Protein AF-A0A2E5SVK5-F1 (afdb_monomer_lite)

pLDDT: mean 70.3, std 9.92, range [38.22, 82.56]

Sequence (110 aa):
MAELKSNNSRQIALVLWLILTLNLVFIWSQFFPNLGEDFIVWLDNGLESIRVPLTIIEFIAIGTLFVDLVLRYDLISKKLRTLQVIGVGICVCGFIFKAFVFFLHSAYLS

Secondary structure (DSSP, 8-state):
-HHHHHHHHHHHHHHHHHHHHHHHHHHHHHH-TTS-HHHHHHHHHHHHTTHHHHHHHHHHHHHHHHHHHHHHTTTS-HHHHHHHHHHHHHHHHHHHHHHHHHHHHHHH--

Foldseek 3Di:
DVVVVVVVVVVLVVLLVVLLVVLVVVVCCVPPVPPCVPVSVVVCVVCVVVVVVVLVVSVVSLVVLVVCLVVCLVVDDPVVNVVSVVSSVVSVVSNVVVVVVVVVVVVVVD

Radius of gyration: 16.48 Å; chains: 1; bounding box: 36×28×49 Å

Structure (mmCIF, N/CA/C/O backbone):
data_AF-A0A2E5SVK5-F1
#
_entry.id   AF-A0A2E5SVK5-F1
#
loop_
_atom_site.group_PDB
_atom_site.id
_atom_site.type_symbol
_atom_site.label_atom_id
_atom_site.label_alt_id
_atom_site.label_comp_id
_atom_site.label_asym_id
_atom_site.label_entity_id
_atom_site.label_seq_id
_atom_site.pdbx_PDB_ins_code
_atom_site.Cartn_x
_atom_site.Cartn_y
_atom_site.Cartn_z
_atom_site.occupancy
_atom_site.B_iso_or_equiv
_atom_site.auth_seq_id
_atom_site.auth_comp_id
_atom_site.auth_asym_id
_atom_site.auth_atom_id
_atom_site.pdbx_PDB_model_num
ATOM 1 N N . MET A 1 1 ? -10.464 14.022 25.088 1.00 40.22 1 MET A N 1
ATOM 2 C CA . MET A 1 1 ? -9.761 12.807 24.597 1.00 40.22 1 MET A CA 1
ATOM 3 C C . MET A 1 1 ? -10.534 12.005 23.540 1.00 40.22 1 MET A C 1
ATOM 5 O O . MET A 1 1 ? -9.884 11.363 22.727 1.00 40.22 1 MET A O 1
ATOM 9 N N . ALA A 1 2 ? -11.874 12.043 23.485 1.00 43.94 2 ALA A N 1
ATOM 10 C CA . ALA A 1 2 ? -12.652 11.312 22.470 1.00 43.94 2 ALA A CA 1
ATOM 11 C C . ALA A 1 2 ? -12.475 11.839 21.026 1.00 43.94 2 ALA A C 1
ATOM 13 O O . ALA A 1 2 ? -12.490 11.054 20.080 1.00 43.94 2 ALA A O 1
ATOM 14 N N . GLU A 1 3 ? -12.229 13.142 20.852 1.00 38.22 3 GLU A N 1
ATOM 15 C CA . GLU A 1 3 ? -12.090 13.749 19.517 1.00 38.22 3 GLU A CA 1
ATOM 16 C C . GLU A 1 3 ? -10.794 13.356 18.786 1.00 38.22 3 GLU A C 1
ATOM 18 O O . GLU A 1 3 ? -10.811 13.131 17.577 1.00 38.22 3 GLU A O 1
ATOM 23 N N . LEU A 1 4 ? -9.695 13.136 19.520 1.00 44.84 4 LEU A N 1
ATOM 24 C CA . LEU A 1 4 ? -8.427 12.649 18.951 1.00 44.84 4 LEU A CA 1
ATOM 25 C C . LEU A 1 4 ? -8.547 11.213 18.403 1.00 44.84 4 LEU A C 1
ATOM 27 O O . LEU A 1 4 ? -7.947 10.878 17.385 1.00 44.84 4 LEU A O 1
ATOM 31 N N . LYS A 1 5 ? -9.375 10.363 19.030 1.00 46.16 5 LYS A N 1
ATOM 32 C CA . LYS A 1 5 ? -9.585 8.966 18.603 1.00 46.16 5 LYS A CA 1
ATOM 33 C C . LYS A 1 5 ? -10.390 8.868 17.296 1.00 46.16 5 LYS A C 1
ATOM 35 O O . LYS A 1 5 ? -10.149 7.969 16.484 1.00 46.16 5 LYS A O 1
ATOM 40 N N . SER A 1 6 ? -11.335 9.790 17.098 1.00 52.84 6 SER A N 1
ATOM 41 C CA . SER A 1 6 ? -12.177 9.889 15.898 1.00 52.84 6 SER A CA 1
ATOM 42 C C . SER A 1 6 ? -11.365 10.309 14.668 1.00 52.84 6 SER A C 1
ATOM 44 O O . SER A 1 6 ? -11.441 9.654 13.625 1.00 52.84 6 SER A O 1
ATOM 46 N N . ASN A 1 7 ? -10.521 11.338 14.808 1.00 58.38 7 ASN A N 1
ATOM 47 C CA . ASN A 1 7 ? -9.756 11.884 13.686 1.00 58.38 7 ASN A CA 1
ATOM 48 C C . ASN A 1 7 ? -8.728 10.879 13.130 1.00 58.38 7 ASN A C 1
ATOM 50 O O . ASN A 1 7 ? -8.672 10.662 11.921 1.00 58.38 7 ASN A O 1
ATOM 54 N N . ASN A 1 8 ? -8.010 10.163 14.003 1.00 63.47 8 ASN A N 1
ATOM 55 C CA . ASN A 1 8 ? -7.044 9.137 13.581 1.00 63.47 8 ASN A CA 1
ATOM 56 C C . ASN A 1 8 ? -7.714 7.982 12.825 1.00 63.47 8 ASN A C 1
ATOM 58 O O . ASN A 1 8 ? -7.173 7.468 11.853 1.00 63.47 8 ASN A O 1
ATOM 62 N N . SER A 1 9 ? -8.925 7.595 13.231 1.00 64.25 9 SER A N 1
ATOM 63 C CA . SER A 1 9 ? -9.660 6.514 12.564 1.00 64.25 9 SER A CA 1
ATOM 64 C C . SER A 1 9 ? -10.123 6.928 11.157 1.00 64.25 9 SER A C 1
ATOM 66 O O . SER A 1 9 ? -10.132 6.101 10.247 1.00 64.25 9 SER A O 1
ATOM 68 N N . ARG A 1 10 ? -10.443 8.216 10.949 1.00 67.75 10 ARG A N 1
ATOM 69 C CA . ARG A 1 10 ? -10.731 8.778 9.616 1.00 67.75 10 ARG A CA 1
ATOM 70 C C . ARG A 1 10 ? -9.480 8.864 8.744 1.00 67.75 10 ARG A C 1
ATOM 72 O O . ARG A 1 10 ? -9.565 8.559 7.561 1.00 67.75 10 ARG A O 1
ATOM 79 N N . GLN A 1 11 ? -8.333 9.231 9.313 1.00 72.25 11 GLN A N 1
ATOM 80 C CA . GLN A 1 11 ? -7.060 9.270 8.585 1.00 72.25 11 GLN A CA 1
ATOM 81 C C . GLN A 1 11 ? -6.629 7.875 8.116 1.00 72.25 11 GLN A C 1
ATOM 83 O O . GLN A 1 11 ? -6.281 7.713 6.951 1.00 72.25 11 GLN A O 1
ATOM 88 N N . ILE A 1 12 ? -6.749 6.854 8.970 1.00 69.06 12 ILE A N 1
ATOM 89 C CA . ILE A 1 12 ? -6.463 5.459 8.594 1.00 69.06 12 ILE A CA 1
ATOM 90 C C . ILE A 1 12 ? -7.403 4.999 7.472 1.00 69.06 12 ILE A C 1
ATOM 92 O O . ILE A 1 12 ? -6.952 4.400 6.501 1.00 69.06 12 ILE A O 1
ATOM 96 N N . ALA A 1 13 ? -8.698 5.321 7.556 1.00 73.00 13 ALA A N 1
ATOM 97 C CA . ALA A 1 13 ? -9.658 4.981 6.506 1.00 73.00 13 ALA A CA 1
ATOM 98 C C . ALA A 1 13 ? -9.359 5.688 5.171 1.00 73.00 13 ALA A C 1
ATOM 100 O O . ALA A 1 13 ? -9.524 5.076 4.119 1.00 73.00 13 ALA A O 1
ATOM 101 N N . LEU A 1 14 ? -8.900 6.944 5.209 1.00 76.56 14 LEU A N 1
ATOM 102 C CA . LEU A 1 14 ? -8.479 7.693 4.021 1.00 76.56 14 LEU A CA 1
ATOM 103 C C . LEU A 1 14 ? -7.233 7.083 3.380 1.00 76.56 14 LEU A C 1
ATOM 105 O O . LEU A 1 14 ? -7.218 6.880 2.171 1.00 76.56 14 LEU A O 1
ATOM 109 N N . VAL A 1 15 ? -6.218 6.751 4.180 1.00 72.88 15 VAL A N 1
ATOM 110 C CA . VAL A 1 15 ? -4.995 6.090 3.702 1.00 72.88 15 VAL A CA 1
ATOM 111 C C . VAL A 1 15 ? -5.327 4.727 3.091 1.00 72.88 15 VAL A C 1
ATOM 113 O O . VAL A 1 15 ? -4.858 4.415 1.999 1.00 72.88 15 VAL A O 1
ATOM 116 N N . LEU A 1 16 ? -6.208 3.957 3.737 1.00 69.06 16 LEU A N 1
ATOM 117 C CA . LEU A 1 16 ? -6.700 2.673 3.234 1.00 69.06 16 LEU A CA 1
ATOM 118 C C . LEU A 1 16 ? -7.405 2.838 1.886 1.00 69.06 16 LEU A C 1
ATOM 120 O O . LEU A 1 16 ? -7.067 2.135 0.940 1.00 69.06 16 LEU A O 1
ATOM 124 N N . TRP A 1 17 ? -8.323 3.799 1.766 1.00 73.94 17 TRP A N 1
ATOM 125 C CA . TRP A 1 17 ? -9.000 4.096 0.500 1.00 73.94 17 TRP A CA 1
ATOM 126 C C . TRP A 1 17 ? -8.038 4.541 -0.600 1.00 73.94 17 TRP A C 1
ATOM 128 O O . TRP A 1 17 ? -8.191 4.127 -1.747 1.00 73.94 17 TRP A O 1
ATOM 138 N N . LEU A 1 18 ? -7.038 5.352 -0.262 1.00 74.69 18 LEU A N 1
ATOM 139 C CA . LEU A 1 18 ? -6.062 5.872 -1.214 1.00 74.69 18 LEU A CA 1
ATOM 140 C C . LEU A 1 18 ? -5.182 4.743 -1.771 1.00 74.69 18 LEU A C 1
ATOM 142 O O . LEU A 1 18 ? -5.043 4.615 -2.986 1.00 74.69 18 LEU A O 1
ATOM 146 N N . ILE A 1 19 ? -4.669 3.867 -0.904 1.00 70.88 19 ILE A N 1
ATOM 147 C CA . ILE A 1 19 ? -3.868 2.696 -1.304 1.00 70.88 19 ILE A CA 1
ATOM 148 C C . ILE A 1 19 ? -4.710 1.691 -2.082 1.00 70.88 19 ILE A C 1
ATOM 150 O O . ILE A 1 19 ? -4.242 1.142 -3.075 1.00 70.88 19 ILE A O 1
ATOM 154 N N . LEU A 1 20 ? -5.952 1.460 -1.655 1.00 74.31 20 LEU A N 1
ATOM 155 C CA . LEU A 1 20 ? -6.862 0.546 -2.334 1.00 74.31 20 LEU A CA 1
ATOM 156 C C . LEU A 1 20 ? -7.194 1.055 -3.739 1.00 74.31 20 LEU A C 1
ATOM 158 O O . LEU A 1 20 ? -7.171 0.275 -4.684 1.00 74.31 20 LEU A O 1
ATOM 162 N N . THR A 1 21 ? -7.408 2.363 -3.896 1.00 74.50 21 THR A N 1
ATOM 163 C CA . THR A 1 21 ? -7.623 2.992 -5.207 1.00 74.50 21 THR A CA 1
ATOM 164 C C . THR A 1 21 ? -6.383 2.864 -6.092 1.00 74.50 21 THR A C 1
ATOM 166 O O . THR A 1 21 ? -6.515 2.485 -7.249 1.00 74.50 21 THR A O 1
ATOM 169 N N . LEU A 1 22 ? -5.176 3.093 -5.560 1.00 69.50 22 LEU A N 1
ATOM 170 C CA . LEU A 1 22 ? -3.924 2.912 -6.310 1.00 69.50 22 LEU A CA 1
ATOM 171 C C . LEU A 1 22 ? -3.701 1.456 -6.752 1.00 69.50 22 LEU A C 1
ATOM 173 O O . LEU A 1 22 ? -3.356 1.216 -7.910 1.00 69.50 22 LEU A O 1
ATOM 177 N N . ASN A 1 23 ? -3.937 0.484 -5.863 1.00 69.44 23 ASN A N 1
ATOM 178 C CA . ASN A 1 23 ? -3.855 -0.942 -6.200 1.00 69.44 23 ASN A CA 1
ATOM 179 C C . ASN A 1 23 ? -4.866 -1.308 -7.292 1.00 69.44 23 ASN A C 1
ATOM 181 O O . ASN A 1 23 ? -4.535 -2.018 -8.239 1.00 69.44 23 ASN A O 1
ATOM 185 N N . LEU A 1 24 ? -6.092 -0.797 -7.179 1.00 73.19 24 LEU A N 1
ATOM 186 C CA . LEU A 1 24 ? -7.177 -1.084 -8.111 1.00 73.19 24 LEU A CA 1
ATOM 187 C C . LEU A 1 24 ? -6.922 -0.452 -9.483 1.00 73.19 24 LEU A C 1
ATOM 189 O O . LEU A 1 24 ? -7.120 -1.127 -10.485 1.00 73.19 24 LEU A O 1
ATOM 193 N N . VAL A 1 25 ? -6.400 0.779 -9.539 1.00 70.00 25 VAL A N 1
ATOM 194 C CA . VAL A 1 25 ? -5.958 1.430 -10.786 1.00 70.00 25 VAL A CA 1
ATOM 195 C C . VAL A 1 25 ? -4.873 0.609 -11.482 1.00 70.00 25 VAL A C 1
ATOM 197 O O . VAL A 1 25 ? -4.934 0.428 -12.694 1.00 70.00 25 VAL A O 1
ATOM 200 N N . PHE A 1 26 ? -3.919 0.055 -10.732 1.00 67.31 26 PHE A N 1
ATOM 201 C CA . PHE A 1 26 ? -2.878 -0.789 -11.317 1.00 67.31 26 PHE A CA 1
ATOM 202 C C . PHE A 1 26 ? -3.417 -2.132 -11.828 1.00 67.31 26 PHE A C 1
ATOM 204 O O . PHE A 1 26 ? -3.072 -2.571 -12.921 1.00 67.31 26 PHE A O 1
ATOM 211 N N . ILE A 1 27 ? -4.283 -2.798 -11.058 1.00 68.31 27 ILE A N 1
ATOM 212 C CA . ILE A 1 27 ? -4.946 -4.032 -11.510 1.00 68.31 27 ILE A CA 1
ATOM 213 C C . ILE A 1 27 ? -5.775 -3.743 -12.765 1.00 68.31 27 ILE A C 1
ATOM 215 O O . ILE A 1 27 ? -5.758 -4.533 -13.707 1.00 68.31 27 ILE A O 1
ATOM 219 N N . TRP A 1 28 ? -6.457 -2.598 -12.801 1.00 64.88 28 TRP A N 1
ATOM 220 C CA . TRP A 1 28 ? -7.240 -2.156 -13.947 1.00 64.88 28 TRP A CA 1
ATOM 221 C C . TRP A 1 28 ? -6.370 -1.924 -15.184 1.00 64.88 28 TRP A C 1
ATOM 223 O O . TRP A 1 28 ? -6.723 -2.415 -16.253 1.00 64.88 28 TRP A O 1
ATOM 233 N N . SER A 1 29 ? -5.219 -1.254 -15.050 1.00 63.00 29 SER A N 1
ATOM 234 C CA . SER A 1 29 ? -4.303 -1.041 -16.180 1.00 63.00 29 SER A CA 1
ATOM 235 C C . SER A 1 29 ? -3.725 -2.354 -16.712 1.00 63.00 29 SER A C 1
ATOM 237 O O . SER A 1 29 ? -3.505 -2.480 -17.911 1.00 63.00 29 SER A O 1
ATOM 239 N N . GLN A 1 30 ? -3.509 -3.343 -15.840 1.00 64.75 30 GLN A N 1
ATOM 240 C CA . GLN A 1 30 ? -2.963 -4.644 -16.226 1.00 64.75 30 GLN A CA 1
ATOM 241 C C . GLN A 1 30 ? -4.008 -5.563 -16.886 1.00 64.75 30 GLN A C 1
ATOM 243 O O . GLN A 1 30 ? -3.677 -6.286 -17.823 1.00 64.75 30 GLN A O 1
ATOM 248 N N . PHE A 1 31 ? -5.254 -5.576 -16.394 1.00 61.66 31 PHE A N 1
ATOM 249 C CA . PHE A 1 31 ? -6.309 -6.483 -16.877 1.00 61.66 31 PHE A CA 1
ATOM 250 C C . PHE A 1 31 ? -7.164 -5.907 -18.011 1.00 61.66 31 PHE A C 1
ATOM 252 O O . PHE A 1 31 ? -7.679 -6.677 -18.822 1.00 61.66 31 PHE A O 1
ATOM 259 N N . PHE A 1 32 ? -7.325 -4.584 -18.085 1.00 60.22 32 PHE A N 1
ATOM 260 C CA . PHE A 1 32 ? -8.160 -3.917 -19.088 1.00 60.22 32 PHE A CA 1
ATOM 261 C C . PHE A 1 32 ? -7.351 -2.922 -19.936 1.00 60.22 32 PHE A C 1
ATOM 263 O O . PHE A 1 32 ? -7.656 -1.728 -19.930 1.00 60.22 32 PHE A O 1
ATOM 270 N N . PRO A 1 33 ? -6.362 -3.391 -20.723 1.00 57.66 33 PRO A N 1
ATOM 271 C CA . PRO A 1 33 ? -5.539 -2.515 -21.562 1.00 57.66 33 PRO A CA 1
ATOM 272 C C . PRO A 1 33 ? -6.348 -1.754 -22.632 1.00 57.66 33 PRO A C 1
ATOM 274 O O . PRO A 1 33 ? -5.898 -0.726 -23.117 1.00 57.66 33 PRO A O 1
ATOM 277 N N . ASN A 1 34 ? -7.560 -2.219 -22.963 1.00 57.84 34 ASN A N 1
ATOM 278 C CA . ASN A 1 34 ? -8.382 -1.712 -24.069 1.00 57.84 34 ASN A CA 1
ATOM 279 C C . ASN A 1 34 ? -9.520 -0.747 -23.656 1.00 57.84 34 ASN A C 1
ATOM 281 O O . ASN A 1 34 ? -10.296 -0.330 -24.511 1.00 57.84 34 ASN A O 1
ATOM 285 N N . LEU A 1 35 ? -9.698 -0.438 -22.359 1.00 52.47 35 LEU A N 1
ATOM 286 C CA . LEU A 1 35 ? -10.838 0.357 -21.839 1.00 52.47 35 LEU A CA 1
ATOM 287 C C . LEU A 1 35 ? -10.452 1.763 -21.340 1.00 52.47 35 LEU A C 1
ATOM 289 O O . LEU A 1 35 ? -11.092 2.307 -20.440 1.00 52.47 35 LEU A O 1
ATOM 293 N N . GLY A 1 36 ? -9.421 2.373 -21.924 1.00 54.03 36 GLY A N 1
ATOM 294 C CA . GLY A 1 36 ? -9.016 3.733 -21.563 1.00 54.03 36 GLY A CA 1
ATOM 295 C C . GLY A 1 36 ? -7.618 4.085 -22.041 1.00 54.03 36 GLY A C 1
ATOM 296 O O . GLY A 1 36 ? -6.809 4.516 -21.225 1.00 54.03 36 GLY A O 1
ATOM 297 N N . GLU A 1 37 ? -7.335 3.876 -23.328 1.00 57.56 37 GLU A N 1
ATOM 298 C CA . GLU A 1 37 ? -6.005 4.071 -23.925 1.00 57.56 37 GLU A CA 1
ATOM 299 C C . GLU A 1 37 ? -5.393 5.434 -23.555 1.00 57.56 37 GLU A C 1
ATOM 301 O O . GLU A 1 37 ? -4.268 5.477 -23.071 1.00 57.56 37 GLU A O 1
ATOM 306 N N . ASP A 1 38 ? -6.152 6.531 -23.628 1.00 60.75 38 ASP A N 1
ATOM 307 C CA . ASP A 1 38 ? -5.628 7.869 -23.311 1.00 60.75 38 ASP A CA 1
ATOM 308 C C . ASP A 1 38 ? -5.300 8.074 -21.823 1.00 60.75 38 ASP A C 1
ATOM 310 O O . ASP A 1 38 ? -4.279 8.671 -21.476 1.00 60.75 38 ASP A O 1
ATOM 314 N N . PHE A 1 39 ? -6.145 7.570 -20.916 1.00 58.31 39 PHE A N 1
ATOM 315 C CA . PHE A 1 39 ? -5.923 7.719 -19.475 1.00 58.31 39 PHE A CA 1
ATOM 316 C C . PHE A 1 39 ? -4.820 6.783 -18.982 1.00 58.31 39 PHE A C 1
ATOM 318 O O . PHE A 1 39 ? -4.005 7.184 -18.155 1.00 58.31 39 PHE A O 1
ATOM 325 N N . ILE A 1 40 ? -4.767 5.555 -19.507 1.00 58.62 40 ILE A N 1
ATOM 326 C CA . ILE A 1 40 ? -3.736 4.570 -19.174 1.00 58.62 40 ILE A CA 1
ATOM 327 C C . ILE A 1 40 ? -2.380 5.040 -19.701 1.00 58.62 40 ILE A C 1
ATOM 329 O O . ILE A 1 40 ? -1.422 5.004 -18.942 1.00 58.62 40 ILE A O 1
ATOM 333 N N . VAL A 1 41 ? -2.289 5.564 -20.928 1.00 63.69 41 VAL A N 1
ATOM 334 C CA . VAL A 1 41 ? -1.029 6.087 -21.491 1.00 63.69 41 VAL A CA 1
ATOM 335 C C . VAL A 1 41 ? -0.574 7.365 -20.779 1.00 63.69 41 VAL A C 1
ATOM 337 O O . VAL A 1 41 ? 0.616 7.524 -20.508 1.00 63.69 41 VAL A O 1
ATOM 340 N N . TRP A 1 42 ? -1.487 8.275 -20.423 1.00 66.25 42 TRP A N 1
ATOM 341 C CA . TRP A 1 42 ? -1.141 9.454 -19.617 1.00 66.25 42 TRP A CA 1
ATOM 342 C C . TRP A 1 42 ? -0.647 9.067 -18.217 1.00 66.25 42 TRP A C 1
ATOM 344 O O . TRP A 1 42 ? 0.352 9.605 -17.734 1.00 66.25 42 TRP A O 1
ATOM 354 N N . LEU A 1 43 ? -1.320 8.105 -17.581 1.00 63.69 43 LEU A N 1
ATOM 355 C CA . LEU A 1 43 ? -0.963 7.619 -16.254 1.00 63.69 43 LEU A CA 1
ATOM 356 C C . LEU A 1 43 ? 0.344 6.828 -16.283 1.00 63.69 43 LEU A C 1
ATOM 358 O O . LEU A 1 43 ? 1.147 7.017 -15.382 1.00 63.69 43 LEU A O 1
ATOM 362 N N . ASP A 1 44 ? 0.594 6.011 -17.306 1.00 65.31 44 ASP A N 1
ATOM 363 C CA . ASP A 1 44 ? 1.818 5.214 -17.444 1.00 65.31 44 ASP A CA 1
ATOM 364 C C . ASP A 1 44 ? 3.040 6.102 -17.717 1.00 65.31 44 ASP A C 1
ATOM 366 O O . ASP A 1 44 ? 4.047 5.958 -17.027 1.00 65.31 44 ASP A O 1
ATOM 370 N N . ASN A 1 45 ? 2.918 7.111 -18.593 1.00 66.50 45 ASN A N 1
ATOM 371 C CA . ASN A 1 45 ? 3.965 8.120 -18.820 1.00 66.50 45 ASN A CA 1
ATOM 372 C C . ASN A 1 45 ? 4.247 8.964 -17.564 1.00 66.50 45 ASN A C 1
ATOM 374 O O .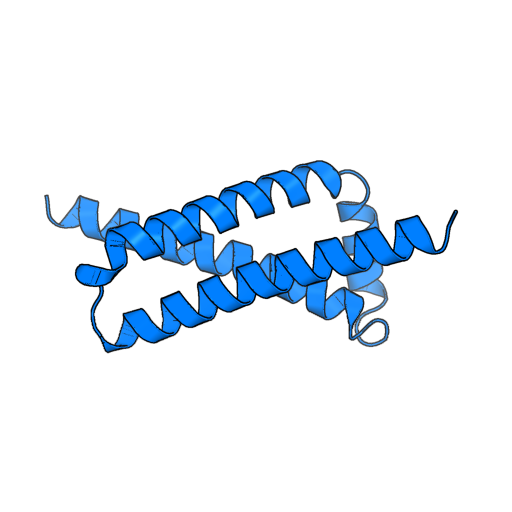 ASN A 1 45 ? 5.396 9.279 -17.255 1.00 66.50 45 ASN A O 1
ATOM 378 N N . GLY A 1 46 ? 3.201 9.334 -16.816 1.00 64.12 46 GLY A N 1
ATOM 379 C CA . GLY A 1 46 ? 3.345 10.049 -15.546 1.00 64.12 46 GLY A CA 1
ATOM 380 C C . GLY A 1 46 ? 3.927 9.173 -14.432 1.00 64.12 46 GLY A C 1
ATOM 381 O O . GLY A 1 46 ? 4.702 9.658 -13.606 1.00 64.12 46 GLY A O 1
ATOM 382 N N . LEU A 1 47 ? 3.582 7.881 -14.410 1.00 64.38 47 LEU A N 1
ATOM 383 C CA . LEU A 1 47 ? 4.070 6.925 -13.421 1.00 64.38 47 LEU A CA 1
ATOM 384 C C . LEU A 1 47 ? 5.465 6.418 -13.731 1.00 64.38 47 LEU A C 1
ATOM 386 O O . LEU A 1 47 ? 6.133 6.031 -12.784 1.00 64.38 47 LEU A O 1
ATOM 390 N N . GLU A 1 48 ? 5.934 6.395 -14.976 1.00 67.44 48 GLU A N 1
ATOM 391 C CA . GLU A 1 48 ? 7.214 5.770 -15.325 1.00 67.44 48 GLU A CA 1
ATOM 392 C C . GLU A 1 48 ? 8.371 6.330 -14.486 1.00 67.44 48 GLU A C 1
ATOM 394 O O . GLU A 1 48 ? 9.128 5.575 -13.873 1.00 67.44 48 GLU A O 1
ATOM 399 N N . SER A 1 49 ? 8.412 7.656 -14.327 1.00 68.88 49 SER A N 1
ATOM 400 C CA . SER A 1 49 ? 9.440 8.343 -13.540 1.00 68.88 49 SER A CA 1
ATOM 401 C C . SER A 1 49 ? 9.283 8.182 -12.022 1.00 68.88 49 SER A C 1
ATOM 403 O O . SER A 1 49 ? 10.252 8.383 -11.289 1.00 68.88 49 SER A O 1
ATOM 405 N N . ILE A 1 50 ? 8.090 7.840 -11.527 1.00 68.75 50 ILE A N 1
ATOM 406 C CA . ILE A 1 50 ? 7.803 7.689 -10.090 1.00 68.75 50 ILE A CA 1
ATOM 407 C C . ILE A 1 50 ? 7.440 6.254 -9.696 1.00 68.75 50 ILE A C 1
ATOM 409 O O . ILE A 1 50 ? 7.135 6.001 -8.535 1.00 68.75 50 ILE A O 1
ATOM 413 N N . ARG A 1 51 ? 7.501 5.290 -10.618 1.00 70.75 51 ARG A N 1
ATOM 414 C CA . ARG A 1 51 ? 7.029 3.912 -10.421 1.00 70.75 51 ARG A CA 1
ATOM 415 C C . ARG A 1 51 ? 7.754 3.248 -9.262 1.00 70.75 51 ARG A C 1
ATOM 417 O O . ARG A 1 51 ? 7.128 2.637 -8.398 1.00 70.75 51 ARG A O 1
ATOM 424 N N . VAL A 1 52 ? 9.074 3.414 -9.223 1.00 71.81 52 VAL A N 1
ATOM 425 C CA . VAL A 1 52 ? 9.941 2.874 -8.171 1.00 71.81 52 VAL A CA 1
ATOM 426 C C . VAL A 1 52 ? 9.611 3.488 -6.804 1.00 71.81 52 VAL A C 1
ATOM 428 O O . VAL A 1 52 ? 9.242 2.727 -5.907 1.00 71.81 52 VAL A O 1
ATOM 431 N N . PRO A 1 53 ? 9.659 4.825 -6.604 1.00 72.25 53 PRO A N 1
ATOM 432 C CA . PRO A 1 53 ? 9.313 5.404 -5.307 1.00 72.25 53 PRO A CA 1
ATOM 433 C C . PRO A 1 53 ? 7.851 5.151 -4.909 1.00 72.25 53 PRO A C 1
ATOM 435 O O . PRO A 1 53 ? 7.584 4.905 -3.735 1.00 72.25 53 PRO A O 1
ATOM 438 N N . LEU A 1 54 ? 6.913 5.128 -5.862 1.00 74.62 54 LEU A N 1
ATOM 439 C CA . LEU A 1 54 ? 5.504 4.823 -5.602 1.00 74.62 54 LEU A CA 1
ATOM 440 C C . LEU A 1 54 ? 5.325 3.393 -5.078 1.00 74.62 54 LEU A C 1
ATOM 442 O O . LEU A 1 54 ? 4.604 3.190 -4.107 1.00 74.62 54 LEU A O 1
ATOM 446 N N . THR A 1 55 ? 6.037 2.422 -5.656 1.00 74.81 55 THR A N 1
ATOM 447 C CA . THR A 1 55 ? 6.007 1.020 -5.207 1.00 74.81 55 THR A CA 1
ATOM 448 C C . THR A 1 55 ? 6.571 0.869 -3.791 1.00 74.81 55 THR A C 1
ATOM 450 O O . THR A 1 55 ? 6.030 0.111 -2.987 1.00 74.81 55 THR A O 1
ATOM 453 N N . ILE A 1 56 ? 7.627 1.618 -3.447 1.00 78.12 56 ILE A N 1
ATOM 454 C CA . ILE A 1 56 ? 8.200 1.623 -2.089 1.00 78.12 56 ILE A CA 1
ATOM 455 C C . ILE A 1 56 ? 7.200 2.209 -1.086 1.00 78.12 56 ILE A C 1
ATOM 457 O O . ILE A 1 56 ? 6.976 1.626 -0.023 1.00 78.12 56 ILE A O 1
ATOM 461 N N . ILE A 1 57 ? 6.577 3.343 -1.420 1.00 79.56 57 ILE A N 1
ATOM 462 C CA . ILE A 1 57 ? 5.556 3.971 -0.572 1.00 79.56 57 ILE A CA 1
ATOM 463 C C . ILE A 1 57 ? 4.376 3.018 -0.381 1.00 79.56 57 ILE A C 1
ATOM 465 O O . ILE A 1 57 ? 3.921 2.830 0.743 1.00 79.56 57 ILE A O 1
ATOM 469 N N . GLU A 1 58 ? 3.912 2.378 -1.451 1.00 76.69 58 GLU A N 1
ATOM 470 C CA . GLU A 1 58 ? 2.823 1.404 -1.416 1.00 76.69 58 GLU A CA 1
ATOM 471 C C . GLU A 1 58 ? 3.167 0.206 -0.523 1.00 76.69 58 GLU A C 1
ATOM 473 O O . GLU A 1 58 ? 2.347 -0.187 0.305 1.00 76.69 58 GLU A O 1
ATOM 478 N N . PHE A 1 59 ? 4.396 -0.312 -0.594 1.00 80.56 59 PHE A N 1
ATOM 479 C CA . PHE A 1 59 ? 4.865 -1.381 0.289 1.00 80.56 59 PHE A CA 1
ATOM 480 C C . PHE A 1 59 ? 4.832 -0.974 1.770 1.00 80.56 59 PHE A C 1
ATOM 482 O O . PHE A 1 59 ? 4.265 -1.688 2.601 1.00 80.56 59 PHE A O 1
ATOM 489 N N . ILE A 1 60 ? 5.386 0.196 2.105 1.00 81.94 60 ILE A N 1
ATOM 490 C CA . ILE A 1 60 ? 5.382 0.726 3.480 1.00 81.94 60 ILE A CA 1
ATOM 491 C C . ILE A 1 60 ? 3.947 0.936 3.964 1.00 81.94 60 ILE A C 1
ATOM 493 O O . ILE A 1 60 ? 3.612 0.621 5.109 1.00 81.94 60 ILE A O 1
ATOM 497 N N . ALA A 1 61 ? 3.087 1.456 3.096 1.00 78.94 61 ALA A N 1
ATOM 498 C CA . ALA A 1 61 ? 1.719 1.776 3.440 1.00 78.94 61 ALA A CA 1
ATOM 499 C C . ALA A 1 61 ? 0.876 0.510 3.663 1.00 78.94 61 ALA A C 1
ATOM 501 O O . ALA A 1 61 ? 0.159 0.439 4.660 1.00 78.94 61 ALA A O 1
ATOM 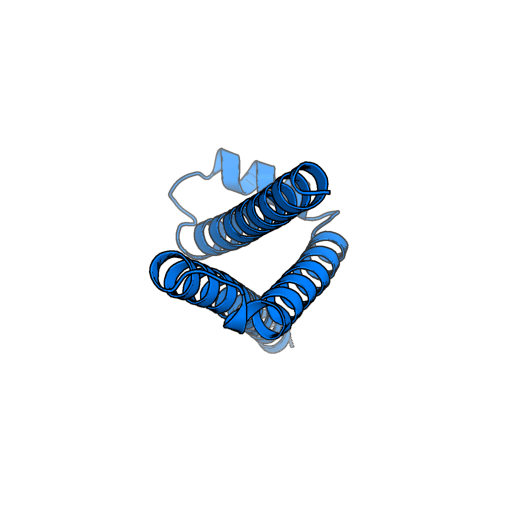502 N N . ILE A 1 62 ? 1.026 -0.521 2.821 1.00 81.06 62 ILE A N 1
ATOM 503 C CA . ILE A 1 62 ? 0.399 -1.840 3.014 1.00 81.06 62 ILE A CA 1
ATOM 504 C C . ILE A 1 62 ? 0.905 -2.491 4.301 1.00 81.06 62 ILE A C 1
ATOM 506 O O . ILE A 1 62 ? 0.097 -2.983 5.087 1.00 81.06 62 ILE A O 1
ATOM 510 N N . GLY A 1 63 ? 2.217 -2.457 4.554 1.00 81.50 63 GLY A N 1
ATOM 511 C CA . GLY A 1 63 ? 2.803 -2.998 5.781 1.00 81.50 63 GLY A CA 1
ATOM 512 C C . GLY A 1 63 ? 2.268 -2.303 7.033 1.00 81.50 63 GLY A C 1
ATOM 513 O O . GLY A 1 63 ? 1.872 -2.962 7.991 1.00 81.50 63 GLY A O 1
ATOM 514 N N . THR A 1 64 ? 2.167 -0.975 6.998 1.00 82.31 64 THR A N 1
ATOM 515 C CA . THR A 1 64 ? 1.617 -0.179 8.104 1.00 82.31 64 THR A CA 1
ATOM 516 C C . THR A 1 64 ? 0.141 -0.498 8.330 1.00 82.31 64 THR A C 1
ATOM 518 O O . THR A 1 64 ? -0.275 -0.672 9.471 1.00 82.31 64 THR A O 1
ATOM 521 N N . LEU A 1 65 ? -0.646 -0.641 7.261 1.00 78.81 65 LEU A N 1
ATOM 522 C CA . LEU A 1 65 ? -2.058 -1.025 7.339 1.00 78.81 65 LEU A CA 1
ATOM 523 C C . LEU A 1 65 ? -2.264 -2.438 7.866 1.00 78.81 65 LEU A C 1
ATOM 525 O O . LEU A 1 65 ? -3.197 -2.681 8.626 1.00 78.81 65 LEU A O 1
ATOM 529 N N . PHE A 1 66 ? -1.390 -3.361 7.483 1.00 82.19 66 PHE A N 1
ATOM 530 C CA . PHE A 1 66 ? -1.412 -4.720 7.994 1.00 82.19 66 PHE A CA 1
ATOM 531 C C . PHE A 1 66 ? -1.088 -4.753 9.490 1.00 82.19 66 PHE A C 1
ATOM 533 O O . PHE A 1 66 ? -1.827 -5.363 10.260 1.00 82.19 66 PHE A O 1
ATOM 540 N N . VAL A 1 67 ? -0.039 -4.049 9.924 1.00 81.62 67 VAL A N 1
ATOM 541 C CA . VAL A 1 67 ? 0.326 -3.951 11.346 1.00 81.62 67 VAL A CA 1
ATOM 542 C C . VAL A 1 67 ? -0.770 -3.245 12.150 1.00 81.62 67 VAL A C 1
ATOM 544 O O . VAL A 1 67 ? -1.144 -3.741 13.212 1.00 81.62 67 VAL A O 1
ATOM 547 N N . ASP A 1 68 ? -1.333 -2.143 11.645 1.00 80.25 68 ASP A N 1
ATOM 548 C CA . ASP A 1 68 ? -2.454 -1.441 12.288 1.00 80.25 68 ASP A CA 1
ATOM 549 C C . ASP A 1 68 ? -3.670 -2.362 12.431 1.00 80.25 68 ASP A C 1
ATOM 551 O O . ASP A 1 68 ? -4.247 -2.458 13.514 1.00 80.25 68 ASP A O 1
ATOM 555 N N . LEU A 1 69 ? -4.005 -3.124 11.385 1.00 78.19 69 LEU A N 1
ATOM 556 C CA . LEU A 1 69 ? -5.091 -4.097 11.426 1.00 78.19 69 LEU A CA 1
ATOM 557 C C . LEU A 1 69 ? -4.838 -5.185 12.476 1.00 78.19 69 LEU A C 1
ATOM 559 O O . LEU A 1 69 ? -5.753 -5.502 13.231 1.00 78.19 69 LEU A O 1
ATOM 563 N N . VAL A 1 70 ? -3.627 -5.748 12.537 1.00 81.69 70 VAL A N 1
ATOM 564 C CA . VAL A 1 70 ? -3.267 -6.805 13.498 1.00 81.69 70 VAL A CA 1
ATOM 565 C C . VAL A 1 70 ? -3.329 -6.281 14.933 1.00 81.69 70 VAL A C 1
ATOM 567 O O . VAL A 1 70 ? -3.935 -6.922 15.791 1.00 81.69 70 VAL A O 1
ATOM 570 N N . LEU A 1 71 ? -2.763 -5.101 15.197 1.00 82.56 71 LEU A N 1
ATOM 571 C CA . LEU A 1 71 ? -2.745 -4.497 16.533 1.00 82.56 71 LEU A CA 1
ATOM 572 C C . LEU A 1 71 ? -4.133 -4.037 16.989 1.00 82.56 71 LEU A C 1
ATOM 574 O O . LEU A 1 71 ? -4.465 -4.118 18.171 1.00 82.56 71 LEU A O 1
ATOM 578 N N . ARG A 1 72 ? -4.954 -3.538 16.063 1.00 78.06 72 ARG A N 1
ATOM 579 C CA . ARG A 1 72 ? -6.272 -2.965 16.361 1.00 78.06 72 ARG A CA 1
ATOM 580 C C . ARG A 1 72 ? -7.420 -3.951 16.156 1.00 78.06 72 ARG A C 1
ATOM 582 O O . ARG A 1 72 ? -8.573 -3.577 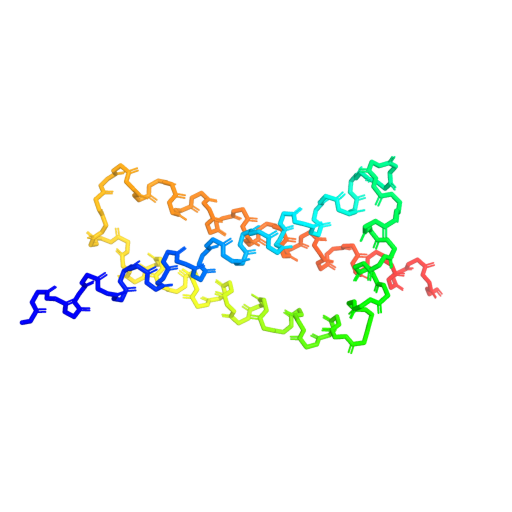16.372 1.00 78.06 72 ARG A O 1
ATOM 589 N N . TYR A 1 73 ? -7.122 -5.200 15.796 1.00 73.25 73 TYR A N 1
ATOM 590 C CA . TYR A 1 73 ? -8.100 -6.233 15.444 1.00 73.25 73 TYR A CA 1
ATOM 591 C C . TYR A 1 73 ? -9.184 -6.440 16.512 1.00 73.25 73 TYR A C 1
ATOM 593 O O . TYR A 1 73 ? -10.357 -6.635 16.184 1.00 73.25 73 TYR A O 1
ATOM 601 N N 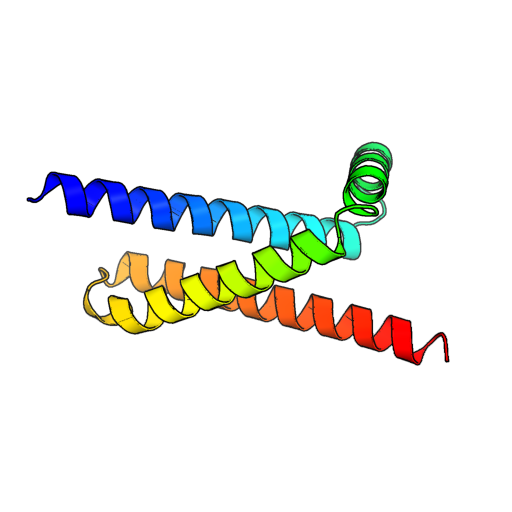. ASP A 1 74 ? -8.800 -6.363 17.788 1.00 70.69 74 ASP A N 1
ATOM 602 C CA . ASP A 1 74 ? -9.698 -6.601 18.925 1.00 70.69 74 ASP A CA 1
ATOM 603 C C . ASP A 1 74 ? -10.547 -5.366 19.297 1.00 70.69 74 ASP A C 1
ATOM 605 O O . ASP A 1 74 ? -11.624 -5.470 19.877 1.00 70.69 74 ASP A O 1
ATOM 609 N N . LEU A 1 75 ? -10.105 -4.169 18.892 1.00 71.81 75 LEU A N 1
ATOM 610 C CA . LEU A 1 75 ? -10.770 -2.888 19.168 1.00 71.81 75 LEU A CA 1
ATOM 611 C C . LEU A 1 75 ? -11.816 -2.500 18.108 1.00 71.81 75 LEU A C 1
ATOM 613 O O . LEU A 1 75 ? -12.539 -1.515 18.291 1.00 71.81 75 LEU A O 1
ATOM 617 N N . ILE A 1 76 ? -11.886 -3.230 16.992 1.00 70.19 76 ILE A N 1
ATOM 618 C CA . ILE A 1 76 ? -12.766 -2.929 15.858 1.00 70.19 76 ILE A CA 1
ATOM 619 C C . ILE A 1 76 ? -14.098 -3.684 15.983 1.00 70.19 76 ILE A C 1
ATOM 621 O O . ILE A 1 76 ? -14.159 -4.889 16.225 1.00 70.19 76 ILE A O 1
ATOM 625 N N . SER A 1 77 ? -15.202 -2.974 15.747 1.00 71.44 77 SER A N 1
ATOM 626 C CA . SER A 1 77 ? -16.562 -3.520 15.749 1.00 71.44 77 SER A CA 1
ATOM 627 C C . SER A 1 77 ? -16.727 -4.654 14.722 1.00 71.44 77 SER A C 1
ATOM 629 O O . SER A 1 77 ? -16.362 -4.502 13.555 1.00 71.44 77 SER A O 1
ATOM 631 N N . LYS A 1 78 ? -17.362 -5.771 15.124 1.00 70.69 78 LYS A N 1
ATOM 632 C CA . LYS A 1 78 ? -17.507 -7.019 14.330 1.00 70.69 78 LYS A CA 1
ATOM 633 C C . LYS A 1 78 ? -17.896 -6.820 12.855 1.00 70.69 78 LYS A C 1
ATOM 635 O O . LYS A 1 78 ? -17.400 -7.556 12.012 1.00 70.69 78 LYS A O 1
ATOM 640 N N . LYS A 1 79 ? -18.763 -5.848 12.538 1.00 69.12 79 LYS A N 1
ATOM 641 C CA . LYS A 1 79 ? -19.230 -5.574 11.162 1.00 69.12 79 LYS A CA 1
ATOM 642 C C . LYS A 1 79 ? -18.180 -4.877 10.282 1.00 69.12 79 LYS A C 1
ATOM 644 O O . LYS A 1 79 ? -18.076 -5.196 9.105 1.00 69.12 79 LYS A O 1
ATOM 649 N N . LEU A 1 80 ? -17.407 -3.943 10.842 1.00 70.06 80 LEU A N 1
ATOM 650 C CA . LEU A 1 80 ? -16.360 -3.207 10.116 1.00 70.06 80 LEU A CA 1
ATOM 651 C C . LEU A 1 80 ? -15.042 -3.985 10.060 1.00 70.06 80 LEU A C 1
ATOM 653 O O . LEU A 1 80 ? -14.276 -3.821 9.114 1.00 70.06 80 LEU A O 1
ATOM 657 N N . ARG A 1 81 ? -14.820 -4.883 11.027 1.00 71.94 81 ARG A N 1
ATOM 658 C CA . ARG A 1 81 ? -13.641 -5.751 11.092 1.00 71.94 81 ARG A CA 1
ATOM 659 C C . ARG A 1 81 ? -13.482 -6.583 9.829 1.00 71.94 81 ARG A C 1
ATOM 661 O O . ARG A 1 81 ? -12.424 -6.565 9.217 1.00 71.94 81 ARG A O 1
ATOM 668 N N . THR A 1 82 ? -14.543 -7.267 9.408 1.00 74.81 82 THR A N 1
ATOM 669 C CA . THR A 1 82 ? -14.497 -8.135 8.226 1.00 74.81 82 THR A CA 1
ATOM 670 C C . THR A 1 82 ? -14.178 -7.344 6.957 1.00 74.81 82 THR A C 1
ATOM 672 O O . THR A 1 82 ? -13.369 -7.793 6.154 1.00 74.81 82 THR A O 1
ATOM 675 N N . LEU A 1 83 ? -14.740 -6.138 6.803 1.00 74.62 83 LEU A N 1
ATOM 676 C CA . LEU A 1 83 ? -14.457 -5.274 5.653 1.00 74.62 83 LEU A CA 1
ATOM 677 C C . LEU A 1 83 ? -13.004 -4.787 5.632 1.00 74.62 83 LEU A C 1
ATOM 679 O O . LEU A 1 83 ? -12.375 -4.824 4.580 1.00 74.62 83 LEU A O 1
ATOM 683 N N . GLN A 1 84 ? -12.453 -4.372 6.776 1.00 74.75 84 GLN A N 1
ATOM 684 C CA . GLN A 1 84 ? -11.054 -3.938 6.844 1.00 74.75 84 GLN A CA 1
ATOM 685 C C . GLN A 1 84 ? -10.078 -5.093 6.609 1.00 74.75 84 GLN A C 1
ATOM 687 O O . GLN A 1 84 ? -9.106 -4.917 5.883 1.00 74.75 84 GLN A O 1
ATOM 692 N N . VAL A 1 85 ? -10.360 -6.280 7.154 1.00 81.06 85 VAL A N 1
ATOM 693 C CA . VAL A 1 85 ? -9.539 -7.479 6.921 1.00 81.06 85 VAL A CA 1
ATOM 694 C C . VAL A 1 85 ? -9.529 -7.854 5.442 1.00 81.06 85 VAL A C 1
ATOM 696 O O . VAL A 1 85 ? -8.461 -8.095 4.886 1.00 81.06 85 VAL A O 1
ATOM 699 N N . ILE A 1 86 ? -10.695 -7.855 4.791 1.00 80.12 86 ILE A N 1
ATOM 700 C CA . ILE A 1 86 ? -10.799 -8.134 3.354 1.00 80.12 86 ILE A CA 1
ATOM 701 C C . ILE A 1 86 ? -10.061 -7.063 2.544 1.00 80.12 86 ILE A C 1
ATOM 703 O O . ILE A 1 86 ? -9.292 -7.409 1.655 1.00 80.12 86 ILE A O 1
ATOM 707 N N . GLY A 1 87 ? -10.242 -5.779 2.867 1.00 77.88 87 GLY A N 1
ATOM 708 C CA . GLY A 1 87 ? -9.577 -4.679 2.164 1.00 77.88 87 GLY A CA 1
ATOM 709 C C . GLY A 1 87 ? -8.053 -4.761 2.245 1.00 77.88 87 GLY A C 1
ATOM 710 O O . GLY A 1 87 ? -7.379 -4.698 1.221 1.00 77.88 87 GLY A O 1
ATOM 711 N N . VAL A 1 88 ? -7.504 -4.981 3.444 1.00 80.81 88 VAL A N 1
ATOM 712 C CA . VAL A 1 88 ? -6.057 -5.173 3.628 1.00 80.81 88 VAL A CA 1
ATOM 713 C C . VAL A 1 88 ? -5.581 -6.432 2.905 1.00 80.81 88 VAL A C 1
ATOM 715 O O . VAL A 1 88 ? -4.569 -6.379 2.214 1.00 80.81 88 VAL A O 1
ATOM 718 N N . GLY A 1 89 ? -6.318 -7.543 3.003 1.00 79.12 89 GLY A N 1
ATOM 719 C CA . GLY A 1 89 ? -5.985 -8.787 2.306 1.00 79.12 89 GLY A CA 1
ATOM 720 C C . GLY A 1 89 ? -5.915 -8.615 0.787 1.00 79.12 89 GLY A C 1
ATOM 721 O O . GLY A 1 89 ? -4.964 -9.081 0.164 1.00 79.12 89 GLY A O 1
ATOM 722 N N . ILE A 1 90 ? -6.863 -7.882 0.198 1.00 80.56 90 ILE A N 1
ATOM 723 C CA . ILE A 1 90 ? -6.849 -7.542 -1.231 1.00 80.56 90 ILE A CA 1
ATOM 724 C C . ILE A 1 90 ? -5.613 -6.704 -1.577 1.00 80.56 90 ILE A C 1
ATOM 726 O O . ILE A 1 90 ? -4.961 -7.001 -2.574 1.00 80.56 90 ILE A O 1
ATOM 730 N N . CYS A 1 91 ? -5.241 -5.715 -0.756 1.00 77.62 91 CYS A N 1
ATOM 731 C CA . CYS A 1 91 ? -4.031 -4.918 -0.985 1.00 77.62 91 CYS A CA 1
ATOM 732 C C . CYS A 1 91 ? -2.751 -5.770 -0.941 1.00 77.62 91 CYS A C 1
ATOM 734 O O . CYS A 1 91 ? -1.880 -5.606 -1.794 1.00 77.62 91 CYS A O 1
ATOM 736 N N . VAL A 1 92 ? -2.637 -6.706 0.010 1.00 80.50 92 VAL A N 1
ATOM 737 C CA . VAL A 1 92 ? -1.487 -7.628 0.072 1.00 80.50 92 VAL A CA 1
ATOM 738 C C . VAL A 1 92 ? -1.452 -8.530 -1.165 1.00 80.50 92 VAL A C 1
ATOM 740 O O . VAL A 1 92 ? -0.405 -8.655 -1.799 1.00 80.50 92 VAL A O 1
ATOM 743 N N . CYS A 1 93 ? -2.587 -9.118 -1.551 1.00 81.75 93 CYS A N 1
ATOM 744 C CA . CYS A 1 93 ? -2.682 -9.943 -2.758 1.00 81.75 93 CYS A CA 1
ATOM 745 C C . CYS A 1 93 ? -2.326 -9.156 -4.029 1.00 81.75 93 CYS A C 1
ATOM 747 O O . CYS A 1 93 ? -1.590 -9.668 -4.869 1.00 81.75 93 CYS A O 1
ATOM 749 N N . GLY A 1 94 ? -2.800 -7.913 -4.159 1.00 79.12 94 GLY A N 1
ATOM 750 C CA . GLY A 1 94 ? -2.484 -7.028 -5.284 1.00 79.12 94 GLY A CA 1
ATOM 751 C C . GLY A 1 94 ? -0.994 -6.699 -5.373 1.00 79.12 94 GLY A C 1
ATOM 752 O O . GLY A 1 94 ? -0.404 -6.778 -6.451 1.00 79.12 94 GLY A O 1
ATOM 753 N N . PHE A 1 95 ? -0.345 -6.444 -4.234 1.00 79.25 95 PHE A N 1
ATOM 754 C CA . PHE A 1 95 ? 1.101 -6.223 -4.185 1.00 79.25 95 PHE A CA 1
ATOM 755 C C . PHE A 1 95 ? 1.906 -7.476 -4.558 1.00 79.25 95 PHE A C 1
ATOM 757 O O . PHE A 1 95 ? 2.861 -7.391 -5.331 1.00 79.25 95 PHE A O 1
ATOM 764 N N . ILE A 1 96 ? 1.503 -8.654 -4.070 1.00 81.50 96 ILE A N 1
ATOM 765 C CA . ILE A 1 96 ? 2.129 -9.931 -4.449 1.00 81.50 96 ILE A CA 1
ATOM 766 C C . ILE A 1 96 ? 1.965 -10.184 -5.952 1.00 81.50 96 ILE A C 1
ATOM 768 O O . ILE A 1 96 ? 2.915 -10.603 -6.608 1.00 81.50 96 ILE A O 1
ATOM 772 N N . PHE A 1 97 ? 0.795 -9.886 -6.518 1.00 80.62 97 PHE A N 1
ATOM 773 C CA . PHE A 1 97 ? 0.558 -9.999 -7.955 1.00 80.62 97 PHE A CA 1
ATOM 774 C C . PHE A 1 97 ? 1.457 -9.050 -8.763 1.00 80.62 97 PHE A C 1
ATOM 776 O O . PHE A 1 97 ? 2.078 -9.479 -9.733 1.00 80.62 97 PHE A O 1
ATOM 783 N N . LYS A 1 98 ? 1.618 -7.794 -8.323 1.00 74.69 98 LYS A N 1
ATOM 784 C CA . LYS A 1 98 ? 2.604 -6.839 -8.869 1.00 74.69 98 LYS A CA 1
ATOM 785 C C . LYS A 1 98 ? 4.016 -7.420 -8.879 1.00 74.69 98 LYS A C 1
ATOM 787 O O . LYS A 1 98 ? 4.689 -7.389 -9.908 1.00 74.69 98 LYS A O 1
ATOM 792 N N . ALA A 1 99 ? 4.452 -7.959 -7.741 1.00 77.00 99 ALA A N 1
ATOM 793 C CA . ALA A 1 99 ? 5.772 -8.563 -7.599 1.00 77.00 99 ALA A CA 1
ATOM 794 C C . ALA A 1 99 ? 5.939 -9.779 -8.524 1.00 77.00 99 ALA A C 1
ATOM 796 O O . ALA A 1 99 ? 6.988 -9.942 -9.142 1.00 77.00 99 ALA A O 1
ATOM 797 N N . PHE A 1 100 ? 4.892 -10.592 -8.673 1.00 81.06 100 PHE A N 1
ATOM 798 C CA . PHE A 1 100 ? 4.874 -11.735 -9.580 1.00 81.06 100 PHE A CA 1
ATOM 799 C C . PHE A 1 100 ? 4.987 -11.315 -11.052 1.00 81.06 100 PHE A C 1
ATOM 801 O O . PHE A 1 100 ? 5.790 -11.885 -11.786 1.00 81.06 100 PHE A O 1
ATOM 808 N N . VAL A 1 101 ? 4.248 -10.287 -11.480 1.00 78.25 101 VAL A N 1
ATOM 809 C CA . VAL A 1 101 ? 4.345 -9.730 -12.842 1.00 78.25 101 VAL A CA 1
ATOM 810 C C . VAL A 1 101 ? 5.735 -9.151 -13.101 1.00 78.25 101 VAL A C 1
ATOM 812 O O . VAL A 1 101 ? 6.314 -9.409 -14.153 1.00 78.25 101 VAL A O 1
ATOM 815 N N . PHE A 1 102 ? 6.301 -8.416 -12.141 1.00 75.31 102 PHE A N 1
ATOM 816 C CA . PHE A 1 102 ? 7.668 -7.902 -12.244 1.00 75.31 102 PHE A CA 1
ATOM 817 C C . PHE A 1 102 ? 8.690 -9.037 -12.386 1.00 75.31 102 PHE A C 1
ATOM 819 O O . PHE A 1 102 ? 9.579 -8.974 -13.234 1.00 75.31 102 PHE A O 1
ATOM 826 N N . PHE A 1 103 ? 8.535 -10.102 -11.596 1.00 77.44 103 PHE A N 1
ATOM 827 C CA . PHE A 1 103 ? 9.397 -11.276 -11.674 1.00 77.44 103 PHE A CA 1
ATOM 828 C C . PHE A 1 103 ? 9.267 -11.994 -13.022 1.00 77.44 103 PHE A C 1
ATOM 830 O O . PHE A 1 103 ? 10.283 -12.340 -13.616 1.00 77.44 103 PHE A O 1
ATOM 837 N N . LEU A 1 104 ? 8.045 -12.166 -13.537 1.00 79.12 104 LEU A N 1
ATOM 838 C CA . LEU A 1 104 ? 7.812 -12.728 -14.869 1.00 79.12 104 LEU A CA 1
ATOM 839 C C . LEU A 1 104 ? 8.466 -11.887 -15.960 1.00 79.12 104 LEU A C 1
ATOM 841 O O . LEU A 1 104 ? 9.130 -12.450 -16.820 1.00 79.12 104 LEU A O 1
ATOM 845 N N . HIS A 1 105 ? 8.316 -10.563 -15.911 1.00 74.19 105 HIS A N 1
ATOM 846 C CA . HIS A 1 105 ? 8.945 -9.659 -16.871 1.00 74.19 105 HIS A CA 1
ATOM 847 C C . HIS A 1 105 ? 10.473 -9.804 -16.830 1.00 74.19 105 HIS A C 1
ATOM 849 O O . HIS A 1 105 ? 11.096 -9.976 -17.869 1.00 74.19 105 HIS A O 1
ATOM 855 N N . SER A 1 106 ? 11.066 -9.817 -15.633 1.00 73.50 106 SER A N 1
ATOM 856 C CA . SER A 1 106 ? 12.509 -10.015 -15.441 1.00 73.50 106 SER A CA 1
ATOM 857 C C . SER A 1 106 ? 12.992 -11.382 -15.950 1.00 73.50 106 SER A C 1
ATOM 859 O O . SER A 1 106 ? 14.040 -11.475 -16.580 1.00 73.50 106 SER A O 1
ATOM 861 N N . ALA A 1 107 ? 12.209 -12.443 -15.730 1.00 74.31 107 ALA A N 1
ATOM 862 C CA . ALA A 1 107 ? 12.538 -13.796 -16.171 1.00 74.31 107 ALA A CA 1
ATOM 863 C C . ALA A 1 107 ? 12.365 -14.008 -17.686 1.00 74.31 107 ALA A C 1
ATOM 865 O O . ALA A 1 107 ? 13.082 -14.819 -18.259 1.00 74.31 107 ALA A O 1
ATOM 866 N N . TYR A 1 108 ? 11.426 -13.308 -18.331 1.00 63.59 108 TYR A N 1
ATOM 867 C CA . TYR A 1 108 ? 11.191 -13.398 -19.780 1.00 63.59 108 TYR A CA 1
ATOM 868 C C . TYR A 1 108 ? 12.172 -12.563 -20.614 1.00 63.59 108 TYR A C 1
ATOM 870 O O . TYR A 1 108 ? 12.310 -12.813 -21.809 1.00 63.59 108 TYR A O 1
ATOM 878 N N . LEU A 1 109 ? 12.804 -11.553 -20.009 1.00 56.53 109 LEU A N 1
ATOM 879 C CA . LEU A 1 109 ? 13.792 -10.677 -20.651 1.00 56.53 109 LEU A CA 1
ATOM 880 C C . LEU A 1 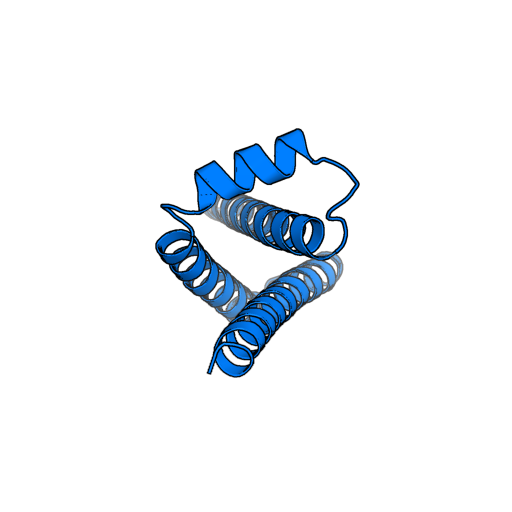109 ? 15.251 -11.077 -20.362 1.00 56.53 109 LEU A C 1
ATOM 882 O O . LEU A 1 109 ? 16.161 -10.337 -20.742 1.00 56.53 109 LEU A O 1
ATOM 886 N N . SER A 1 110 ? 15.467 -12.230 -19.716 1.00 46.8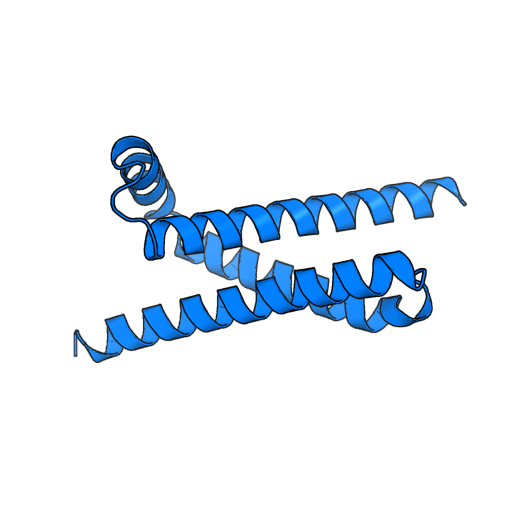4 110 SER A N 1
ATOM 887 C CA . SER A 1 110 ? 16.772 -12.893 -19.579 1.00 46.84 110 SER A CA 1
ATOM 888 C C . SER A 1 110 ? 16.969 -13.975 -20.633 1.00 46.84 110 SER A C 1
ATOM 890 O O . SER A 1 110 ? 18.158 -14.287 -20.868 1.00 46.84 110 SER A O 1
#